Protein AF-A0A2M7L5K7-F1 (afdb_monomer_lite)

Radius of gyration: 20.53 Å; chains: 1; bounding box: 65×13×35 Å

Sequence (53 aa):
MSNSTKKAGSRTRVRKRILQPEMREQMIAESAYYRARGRGFMAGDELQDWLAA

Foldseek 3Di:
DDDDDDPDPPPPPVPPPPQPPVNVVVVLVVQLVVVCVVVVNDPPCSVVSSVVD

pLDDT: mean 76.61, std 15.19, range [42.38, 94.31]

Structure (mmCIF, N/CA/C/O backbone):
data_AF-A0A2M7L5K7-F1
#
_entry.id   AF-A0A2M7L5K7-F1
#
loop_
_atom_site.group_PDB
_atom_site.id
_atom_site.type_symbol
_atom_site.label_atom_id
_atom_site.label_alt_id
_atom_site.label_comp_id
_atom_site.label_asym_id
_atom_site.label_entity_id
_atom_site.label_seq_id
_atom_site.pdbx_PDB_ins_code
_atom_site.Cartn_x
_atom_site.Cartn_y
_atom_site.Cartn_z
_atom_site.occupancy
_atom_site.B_iso_or_equiv
_atom_site.auth_seq_id
_atom_site.auth_comp_id
_atom_site.auth_asym_id
_atom_site.auth_atom_id
_atom_site.pdbx_PDB_model_num
ATOM 1 N N . MET A 1 1 ? -54.149 3.270 22.759 1.00 42.38 1 MET A N 1
ATOM 2 C CA . MET A 1 1 ? -52.933 2.446 22.918 1.00 42.38 1 MET A CA 1
ATOM 3 C C . MET A 1 1 ? -52.262 2.222 21.568 1.00 42.38 1 MET A C 1
ATOM 5 O O . MET A 1 1 ? -52.972 2.146 20.575 1.00 42.38 1 MET A O 1
ATOM 9 N N . SER A 1 2 ? -50.932 2.059 21.608 1.00 45.06 2 SER A N 1
ATOM 10 C CA . SER A 1 2 ? -50.080 1.296 20.671 1.00 45.06 2 SER A CA 1
ATOM 11 C C . SER A 1 2 ? -49.158 2.090 19.733 1.00 45.06 2 SER A C 1
ATOM 13 O O . SER A 1 2 ? -49.504 2.469 18.619 1.00 45.06 2 SER A O 1
ATOM 15 N N . ASN A 1 3 ? -47.927 2.258 20.236 1.00 54.81 3 ASN A N 1
ATOM 16 C CA . ASN A 1 3 ? -46.685 2.608 19.546 1.00 54.81 3 ASN A CA 1
ATOM 17 C C . ASN A 1 3 ? -46.264 1.527 18.541 1.00 54.81 3 ASN A C 1
ATOM 19 O O . ASN A 1 3 ? -46.397 0.342 18.835 1.00 54.81 3 ASN A O 1
ATOM 23 N N . SER A 1 4 ? -45.583 1.920 17.459 1.00 52.62 4 SER A N 1
ATOM 24 C CA . SER A 1 4 ? -44.534 1.096 16.828 1.00 52.62 4 SER A CA 1
ATOM 25 C C . SER A 1 4 ? -43.544 1.953 16.028 1.00 52.62 4 SER A C 1
ATOM 27 O O . SER A 1 4 ? -43.675 2.196 14.835 1.00 52.62 4 SER A O 1
ATOM 29 N N . THR A 1 5 ? -42.573 2.475 16.780 1.00 54.12 5 THR A N 1
ATOM 30 C CA . THR A 1 5 ? -41.135 2.614 16.481 1.00 54.12 5 THR A CA 1
ATOM 31 C C . THR A 1 5 ? -40.676 2.598 15.013 1.00 54.12 5 THR A C 1
ATOM 33 O O . THR A 1 5 ? -40.502 1.543 14.402 1.00 54.12 5 THR A O 1
ATOM 36 N 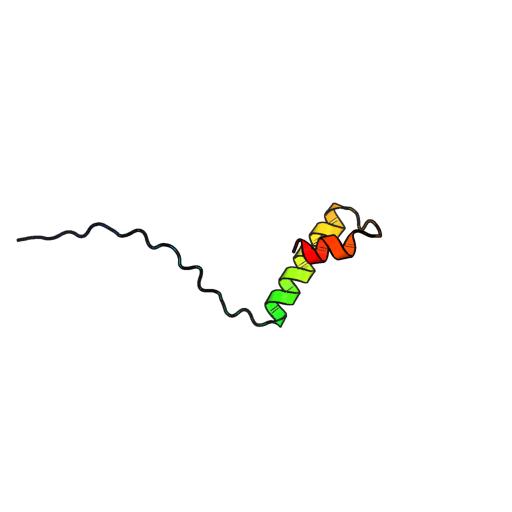N . LYS A 1 6 ? -40.310 3.781 14.500 1.00 53.81 6 LYS A N 1
ATOM 37 C CA . LYS A 1 6 ? -39.481 3.944 13.295 1.00 53.81 6 LYS A CA 1
ATOM 38 C C . LYS A 1 6 ? -38.108 3.290 13.527 1.00 53.81 6 LYS A C 1
ATOM 40 O O . LYS A 1 6 ? -37.371 3.703 14.421 1.00 53.81 6 LYS A O 1
ATOM 45 N N . LYS A 1 7 ? -37.767 2.270 12.732 1.00 56.59 7 LYS A N 1
ATOM 46 C CA . LYS A 1 7 ? -36.462 1.586 12.748 1.00 56.59 7 LYS A CA 1
ATOM 47 C C . LYS A 1 7 ? -35.379 2.575 12.300 1.00 56.59 7 LYS A C 1
ATOM 49 O O . LYS A 1 7 ? -35.237 2.855 11.113 1.00 56.59 7 LYS A O 1
ATOM 54 N N . ALA A 1 8 ? -34.639 3.134 13.253 1.00 57.25 8 ALA A N 1
ATOM 55 C CA . ALA A 1 8 ? -33.448 3.917 12.960 1.00 57.25 8 ALA A CA 1
ATOM 56 C C . ALA A 1 8 ? -32.398 2.985 12.341 1.00 57.25 8 ALA A C 1
ATOM 58 O O . ALA A 1 8 ? -31.982 2.011 12.969 1.00 57.25 8 ALA A O 1
ATOM 59 N N . GLY A 1 9 ? -32.004 3.264 11.096 1.00 55.47 9 GLY A N 1
ATOM 60 C CA . GLY A 1 9 ? -30.935 2.545 10.416 1.00 55.47 9 GLY A CA 1
ATOM 61 C C . GLY A 1 9 ? -29.680 2.578 11.277 1.00 55.47 9 GLY A C 1
ATOM 62 O O . GLY A 1 9 ? -29.133 3.649 11.553 1.00 55.47 9 GLY A O 1
ATOM 63 N N . SER A 1 10 ? -29.240 1.408 11.733 1.00 59.91 10 SER A N 1
ATOM 64 C CA . SER A 1 10 ? -27.966 1.258 12.411 1.00 59.91 10 SER A CA 1
ATOM 65 C C . SER A 1 10 ? -26.880 1.619 11.407 1.00 59.91 10 SER A C 1
ATOM 67 O O . SER A 1 10 ? -26.463 0.784 10.607 1.00 59.91 10 SER A O 1
ATOM 69 N N . ARG A 1 11 ? -26.426 2.879 11.423 1.00 63.16 11 ARG A N 1
ATOM 70 C CA . ARG A 1 11 ? -25.111 3.218 10.888 1.00 63.16 11 ARG A CA 1
ATOM 71 C C . ARG A 1 11 ? -24.157 2.288 11.605 1.00 63.16 11 ARG A C 1
ATOM 73 O O . ARG A 1 11 ? -23.947 2.438 12.809 1.00 63.16 11 ARG A O 1
ATOM 80 N N . THR A 1 12 ? -23.654 1.299 10.879 1.00 58.59 12 THR A N 1
ATOM 81 C CA . THR A 1 12 ? -22.558 0.448 11.305 1.00 58.59 12 THR A CA 1
ATOM 82 C C . THR A 1 12 ? -21.416 1.393 11.624 1.00 58.59 12 THR A C 1
ATOM 84 O O . THR A 1 12 ? -20.664 1.811 10.750 1.00 58.59 12 THR A O 1
ATOM 87 N N . ARG A 1 13 ? -21.339 1.819 12.888 1.00 62.56 13 ARG A N 1
ATOM 88 C CA . ARG A 1 13 ? -20.152 2.428 13.456 1.00 62.56 13 ARG A CA 1
ATOM 89 C C . ARG A 1 13 ? -19.137 1.317 13.301 1.00 62.56 13 ARG A C 1
ATOM 91 O O . ARG A 1 13 ? -19.182 0.363 14.076 1.00 62.56 13 ARG A O 1
ATOM 98 N N . VAL A 1 14 ? -18.347 1.382 12.225 1.00 62.34 14 VAL A N 1
ATOM 99 C CA . VAL A 1 14 ? -17.219 0.491 11.986 1.00 62.34 14 VAL A CA 1
ATOM 100 C C . VAL A 1 14 ? -16.430 0.605 13.268 1.00 62.34 14 VAL A C 1
ATOM 102 O O . VAL A 1 14 ? -15.810 1.634 13.540 1.00 62.34 14 VAL A O 1
ATOM 105 N N . ARG A 1 15 ? -16.607 -0.381 14.152 1.00 62.25 15 ARG A N 1
ATOM 106 C CA . ARG A 1 15 ? -15.837 -0.456 15.377 1.00 62.25 15 ARG A CA 1
ATOM 107 C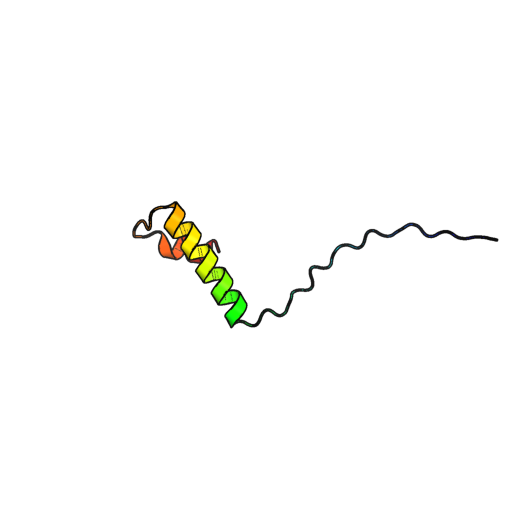 C . ARG A 1 15 ? -14.435 -0.514 14.829 1.00 62.25 15 ARG A C 1
ATOM 109 O O . ARG A 1 15 ? -14.115 -1.469 14.124 1.00 62.25 15 ARG A O 1
ATOM 116 N N . LYS A 1 16 ? -13.676 0.562 15.039 1.00 60.41 16 LYS A N 1
ATOM 117 C CA . LYS A 1 16 ? -12.249 0.622 14.773 1.00 60.41 16 LYS A CA 1
ATOM 118 C C . LYS A 1 16 ? -11.707 -0.509 15.631 1.00 60.41 16 LYS A C 1
ATOM 120 O O . LYS A 1 16 ? -11.514 -0.329 16.829 1.00 60.41 16 LYS A O 1
ATOM 125 N N . ARG A 1 17 ? -11.683 -1.727 15.072 1.00 63.84 17 ARG A N 1
ATOM 126 C CA . ARG A 1 17 ? -11.101 -2.886 15.728 1.00 63.84 17 ARG A CA 1
ATOM 127 C C . ARG A 1 17 ? -9.718 -2.365 16.039 1.00 63.84 17 ARG A C 1
ATOM 129 O O . ARG A 1 17 ? -9.047 -1.860 15.137 1.00 63.84 17 ARG A O 1
ATOM 136 N N . ILE A 1 18 ? -9.380 -2.341 17.320 1.00 63.16 18 ILE A N 1
ATOM 137 C CA . ILE A 1 18 ? -8.012 -2.113 1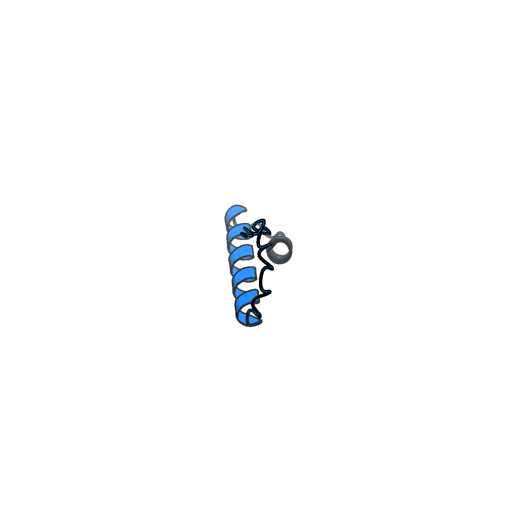7.749 1.00 63.16 18 ILE A CA 1
ATOM 138 C C . ILE A 1 18 ? -7.288 -3.345 17.211 1.00 63.16 18 ILE A C 1
ATOM 140 O O . ILE A 1 18 ? -7.219 -4.382 17.861 1.00 63.16 18 ILE A O 1
ATOM 144 N N . LEU A 1 19 ? -6.961 -3.299 15.921 1.00 62.19 19 LEU A N 1
ATOM 145 C CA . LEU A 1 19 ? -6.118 -4.271 15.275 1.00 62.19 19 LEU A CA 1
ATOM 146 C C . LEU A 1 19 ? -4.785 -4.061 15.968 1.00 62.19 19 LEU A C 1
ATOM 148 O O . LEU A 1 19 ? -4.297 -2.929 16.032 1.00 62.19 19 LEU A O 1
ATOM 152 N N . GLN A 1 20 ? -4.270 -5.140 16.550 1.00 77.25 20 GLN A N 1
ATOM 153 C CA . GLN A 1 20 ? -2.890 -5.184 17.009 1.00 77.25 20 GLN A CA 1
ATOM 154 C C . GLN A 1 20 ? -2.018 -4.571 15.901 1.00 77.25 20 GLN A C 1
ATOM 156 O O . GLN A 1 20 ? -2.286 -4.858 14.728 1.00 77.25 20 GLN A O 1
ATOM 161 N N . PRO A 1 21 ? -1.044 -3.712 16.233 1.00 79.50 21 PRO A N 1
ATOM 162 C CA . PRO A 1 21 ? -0.202 -3.053 15.234 1.00 79.50 21 PRO A CA 1
ATOM 163 C C . PRO A 1 21 ? 0.377 -4.061 14.228 1.00 79.50 21 PRO A C 1
ATOM 165 O O . PRO A 1 21 ? 0.204 -3.862 13.029 1.00 79.50 21 PRO A O 1
ATOM 168 N N . GLU A 1 22 ? 0.842 -5.221 14.705 1.00 84.50 22 GLU A N 1
ATOM 169 C CA . GLU A 1 22 ? 1.271 -6.357 13.876 1.00 84.50 22 GLU A CA 1
ATOM 170 C C . GLU A 1 22 ? 0.256 -6.777 12.805 1.00 84.50 22 GLU A C 1
ATOM 172 O O . GLU A 1 22 ? 0.601 -6.992 11.648 1.00 84.50 22 GLU A O 1
ATOM 177 N N . MET A 1 23 ? -1.022 -6.899 13.175 1.00 86.25 23 MET A N 1
ATOM 178 C CA . MET A 1 23 ? -2.066 -7.346 12.250 1.00 86.25 23 MET A CA 1
ATOM 179 C C . MET A 1 23 ? -2.296 -6.305 11.155 1.00 86.25 23 MET A C 1
ATOM 181 O O . MET A 1 23 ? -2.560 -6.645 10.005 1.00 86.25 23 MET A O 1
ATOM 185 N N . ARG A 1 24 ? -2.201 -5.019 11.507 1.00 86.81 24 ARG A N 1
ATOM 186 C CA . ARG A 1 24 ? -2.311 -3.940 10.528 1.00 86.81 24 ARG A CA 1
ATOM 187 C C . ARG A 1 24 ? -1.129 -3.965 9.561 1.00 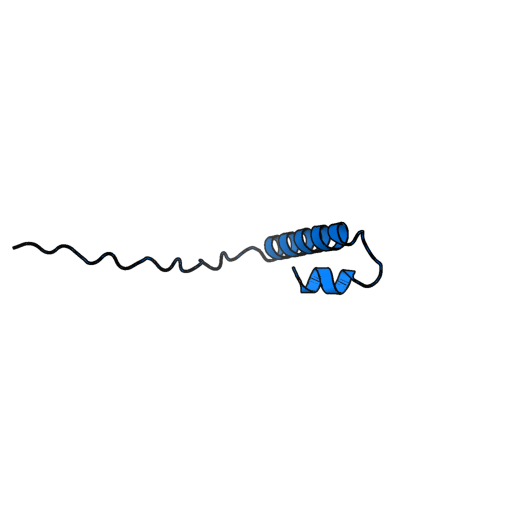86.81 24 ARG A C 1
ATOM 189 O O . ARG A 1 24 ? -1.347 -3.833 8.363 1.00 86.81 24 ARG A O 1
ATOM 196 N N . GLU A 1 25 ? 0.084 -4.145 10.068 1.00 88.94 25 GLU A N 1
ATOM 197 C CA . GLU A 1 25 ? 1.299 -4.226 9.252 1.00 88.94 25 GLU A CA 1
ATOM 198 C C . GLU A 1 25 ? 1.272 -5.431 8.308 1.00 88.94 25 GLU A C 1
ATOM 200 O O . GLU A 1 25 ? 1.566 -5.277 7.126 1.00 88.94 25 GLU A O 1
ATOM 205 N N . GLN A 1 26 ? 0.815 -6.596 8.780 1.00 90.94 26 GLN A N 1
ATOM 206 C CA . GLN A 1 26 ? 0.618 -7.784 7.942 1.00 90.94 26 GLN A CA 1
ATOM 207 C C . GLN A 1 26 ? -0.357 -7.522 6.789 1.00 90.94 26 GLN A C 1
ATOM 209 O O . GLN A 1 26 ? -0.064 -7.872 5.649 1.00 90.94 26 GLN A O 1
ATOM 214 N N . MET A 1 27 ? -1.487 -6.862 7.062 1.00 90.56 27 MET A N 1
ATOM 215 C CA . MET A 1 27 ? -2.466 -6.523 6.023 1.00 90.56 27 MET A CA 1
ATOM 216 C C . MET A 1 27 ? -1.908 -5.531 4.993 1.00 90.56 27 MET A C 1
ATOM 218 O O . MET A 1 27 ? -2.204 -5.652 3.802 1.00 90.56 27 MET A O 1
ATOM 222 N N . ILE A 1 28 ? -1.102 -4.561 5.438 1.00 91.38 28 ILE A N 1
ATOM 223 C CA . ILE A 1 28 ? -0.435 -3.596 4.552 1.00 91.38 28 ILE A CA 1
ATOM 224 C C . ILE A 1 28 ? 0.592 -4.324 3.676 1.00 91.38 28 ILE A C 1
ATOM 226 O O . ILE A 1 28 ? 0.574 -4.168 2.457 1.00 91.38 28 ILE A O 1
ATOM 230 N N . ALA A 1 29 ? 1.433 -5.170 4.274 1.00 92.38 29 ALA A N 1
ATOM 231 C CA . ALA A 1 29 ? 2.444 -5.946 3.562 1.00 92.38 29 ALA A CA 1
ATOM 232 C C . ALA A 1 29 ? 1.823 -6.884 2.517 1.00 92.38 29 ALA A C 1
ATOM 234 O O . ALA A 1 29 ? 2.279 -6.940 1.376 1.00 92.38 29 ALA A O 1
ATOM 235 N N . GLU A 1 30 ? 0.746 -7.583 2.879 1.00 94.31 30 GLU A N 1
ATOM 236 C CA . GLU A 1 30 ? 0.008 -8.455 1.966 1.00 94.31 30 GLU A CA 1
ATOM 237 C C . GLU A 1 30 ? -0.588 -7.663 0.791 1.00 94.31 30 GLU A C 1
ATOM 239 O O . GLU A 1 30 ? -0.458 -8.056 -0.371 1.00 94.31 30 GLU A O 1
ATOM 244 N N . SER A 1 31 ? -1.185 -6.503 1.071 1.00 93.50 31 SER A N 1
ATOM 245 C CA . SER A 1 31 ? -1.771 -5.640 0.041 1.00 93.50 31 SER A CA 1
ATOM 246 C C . SER A 1 31 ? -0.707 -5.077 -0.907 1.00 93.50 31 SER A C 1
ATOM 248 O O . SER A 1 31 ? -0.890 -5.117 -2.126 1.00 93.50 31 SER A O 1
ATOM 250 N N . ALA A 1 32 ? 0.427 -4.614 -0.375 1.00 91.44 32 ALA A N 1
ATOM 251 C CA . ALA A 1 32 ? 1.566 -4.149 -1.163 1.00 91.44 32 ALA A CA 1
ATOM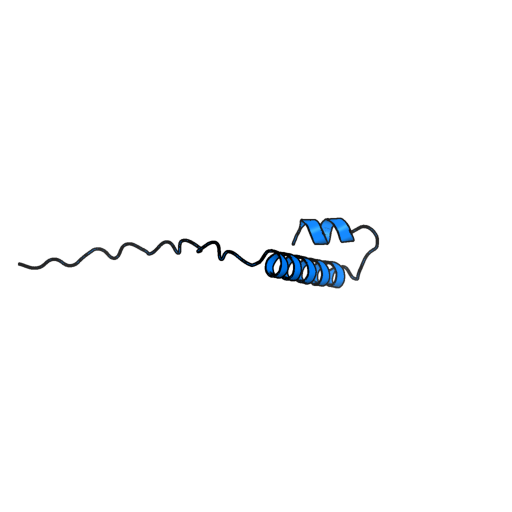 252 C C . ALA A 1 32 ? 2.135 -5.273 -2.044 1.00 91.44 32 ALA A C 1
ATOM 254 O O . ALA A 1 32 ? 2.378 -5.062 -3.231 1.00 91.44 32 ALA A O 1
ATOM 255 N N . TYR A 1 33 ? 2.256 -6.494 -1.510 1.00 92.38 33 TYR A N 1
ATOM 256 C CA . TYR A 1 33 ? 2.713 -7.660 -2.268 1.00 92.38 33 TYR A CA 1
ATOM 257 C C . TYR A 1 33 ? 1.813 -7.964 -3.468 1.00 92.38 33 TYR A C 1
ATOM 259 O O . TYR A 1 33 ? 2.307 -8.164 -4.579 1.00 92.38 33 TYR A O 1
ATOM 267 N N . TYR A 1 34 ? 0.489 -7.982 -3.285 1.00 94.00 34 TYR A N 1
ATOM 268 C CA . TYR A 1 34 ? -0.425 -8.242 -4.399 1.00 94.00 34 TYR A CA 1
ATOM 269 C C . TYR A 1 34 ? -0.412 -7.128 -5.445 1.00 94.00 34 TYR A C 1
ATOM 271 O O . TYR A 1 34 ? -0.525 -7.419 -6.639 1.00 94.00 34 TYR A O 1
ATOM 279 N N . ARG A 1 35 ? -0.233 -5.869 -5.027 1.00 89.94 35 ARG A N 1
ATOM 280 C CA . ARG A 1 35 ? -0.061 -4.744 -5.954 1.00 89.94 35 ARG A CA 1
ATOM 281 C C . ARG A 1 35 ? 1.230 -4.881 -6.763 1.00 89.94 35 ARG A C 1
ATOM 283 O O . ARG A 1 35 ? 1.161 -4.853 -7.991 1.00 89.94 35 ARG A O 1
ATOM 290 N N . ALA A 1 36 ? 2.355 -5.143 -6.100 1.00 90.56 36 ALA A N 1
ATOM 291 C CA . ALA A 1 36 ? 3.641 -5.372 -6.753 1.00 90.56 36 ALA A CA 1
ATOM 292 C C . ALA A 1 36 ? 3.564 -6.557 -7.724 1.00 90.56 36 ALA A C 1
ATOM 294 O O . ALA A 1 36 ? 3.971 -6.451 -8.880 1.00 90.56 36 ALA A O 1
ATOM 295 N N . ARG A 1 37 ? 2.933 -7.663 -7.305 1.00 92.75 37 ARG A N 1
ATOM 296 C CA . ARG A 1 37 ? 2.682 -8.833 -8.156 1.00 92.75 37 ARG A CA 1
ATOM 297 C C . ARG A 1 37 ? 1.849 -8.484 -9.390 1.00 92.75 37 ARG A C 1
ATOM 299 O O . ARG A 1 37 ? 2.170 -8.962 -10.474 1.00 92.75 37 ARG A O 1
ATOM 306 N N . GLY A 1 38 ? 0.805 -7.665 -9.251 1.00 89.94 38 GLY A N 1
ATOM 307 C CA . GLY A 1 38 ? -0.029 -7.215 -10.372 1.00 89.94 38 GLY A CA 1
ATOM 308 C C . GLY A 1 38 ? 0.736 -6.383 -11.405 1.00 89.94 38 GLY A C 1
ATOM 309 O O . GLY A 1 38 ? 0.421 -6.446 -12.590 1.00 89.94 38 GLY A O 1
ATOM 310 N N . ARG A 1 39 ? 1.774 -5.658 -10.972 1.00 86.62 39 ARG A N 1
ATOM 311 C CA . ARG A 1 39 ? 2.695 -4.921 -11.852 1.00 86.62 39 ARG A CA 1
ATOM 312 C C . ARG A 1 39 ? 3.868 -5.767 -12.358 1.00 86.62 39 ARG A C 1
ATOM 314 O O . ARG A 1 39 ? 4.648 -5.285 -13.166 1.00 86.62 39 ARG A O 1
ATOM 321 N N . GLY A 1 40 ? 4.018 -7.006 -11.890 1.00 89.50 40 GLY A N 1
ATOM 322 C CA . GLY A 1 40 ? 5.162 -7.856 -12.227 1.00 89.50 40 GLY A CA 1
ATOM 323 C C . GLY A 1 40 ? 6.457 -7.478 -11.501 1.00 89.50 40 GLY A C 1
ATOM 324 O O . GLY A 1 40 ? 7.532 -7.709 -12.042 1.00 89.50 40 GLY A O 1
ATOM 325 N N . PHE A 1 41 ? 6.360 -6.911 -10.293 1.00 84.12 41 PHE A N 1
ATOM 326 C CA . PHE A 1 41 ? 7.496 -6.498 -9.458 1.00 84.12 41 PHE A CA 1
ATOM 327 C C . PHE A 1 41 ? 8.446 -5.519 -10.169 1.00 84.12 41 PHE A C 1
ATOM 329 O O . PHE A 1 41 ? 9.666 -5.667 -10.115 1.00 84.12 41 PHE A O 1
ATOM 336 N N . MET A 1 42 ? 7.890 -4.521 -10.866 1.00 85.88 42 MET A N 1
ATOM 337 C CA . MET A 1 42 ? 8.701 -3.485 -11.508 1.00 85.88 42 MET A CA 1
ATOM 338 C C . MET A 1 42 ? 9.532 -2.718 -10.473 1.00 85.88 42 MET A C 1
ATOM 340 O O . MET A 1 42 ? 9.008 -2.206 -9.483 1.00 85.88 42 MET A O 1
ATOM 344 N N . ALA A 1 43 ? 10.836 -2.614 -10.733 1.00 79.25 43 ALA A N 1
ATOM 345 C CA . ALA A 1 43 ? 11.753 -1.882 -9.872 1.00 79.25 43 ALA A CA 1
ATOM 346 C C . ALA A 1 43 ? 11.362 -0.394 -9.807 1.00 79.25 43 ALA A C 1
ATOM 348 O O . ALA A 1 43 ? 11.156 0.244 -10.840 1.00 79.25 43 ALA A O 1
ATOM 349 N N . GLY A 1 44 ? 11.281 0.153 -8.592 1.00 81.69 44 GLY A N 1
ATOM 350 C CA . GLY A 1 44 ? 10.957 1.564 -8.337 1.00 81.69 44 GLY A CA 1
ATOM 351 C C . GLY A 1 44 ? 9.527 1.838 -7.861 1.00 81.69 44 GLY A C 1
ATOM 352 O O . GLY A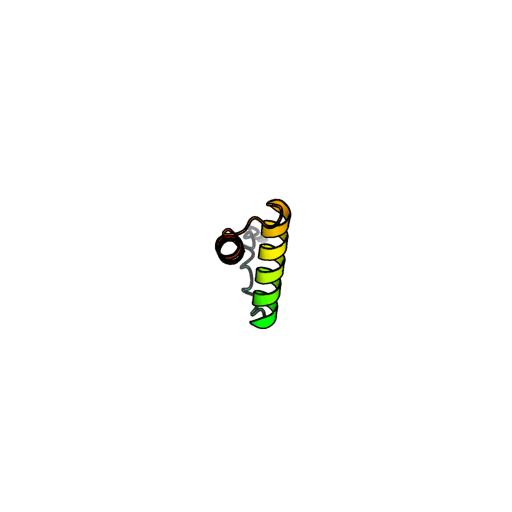 1 44 ? 9.281 2.913 -7.320 1.00 81.69 44 GLY A O 1
ATOM 353 N N . ASP A 1 45 ? 8.610 0.873 -7.976 1.00 83.75 45 ASP A N 1
ATOM 354 C CA . ASP A 1 45 ? 7.207 1.041 -7.558 1.00 83.75 45 ASP A CA 1
ATOM 355 C C . ASP A 1 45 ? 6.897 0.498 -6.155 1.00 83.75 45 ASP A C 1
ATOM 357 O O . ASP A 1 45 ? 5.818 0.750 -5.621 1.00 83.75 45 ASP A O 1
ATOM 361 N N . GLU A 1 46 ? 7.855 -0.181 -5.520 1.00 84.44 46 GLU A N 1
ATOM 362 C CA . GLU A 1 46 ? 7.681 -0.813 -4.206 1.00 84.44 46 GLU A CA 1
ATOM 363 C C . GLU A 1 46 ? 7.143 0.178 -3.166 1.00 84.44 46 GLU A C 1
ATOM 365 O O . GLU A 1 46 ? 6.142 -0.091 -2.506 1.00 84.44 46 GLU A O 1
ATOM 370 N N . LEU A 1 47 ? 7.745 1.370 -3.066 1.00 87.12 47 LEU A N 1
ATOM 371 C CA . LEU A 1 47 ? 7.305 2.409 -2.130 1.00 87.12 47 LEU A CA 1
ATOM 372 C C . LEU A 1 47 ? 5.858 2.850 -2.394 1.00 87.12 47 LEU A C 1
ATOM 374 O O . LEU A 1 47 ? 5.107 3.094 -1.453 1.00 87.12 47 LEU A O 1
ATOM 378 N N . GLN A 1 48 ? 5.455 2.938 -3.662 1.00 86.12 48 GLN A N 1
ATOM 379 C CA . GLN A 1 48 ? 4.083 3.293 -4.022 1.00 86.12 48 GLN A CA 1
ATOM 380 C C . GLN A 1 48 ? 3.100 2.181 -3.659 1.00 86.12 48 GLN A C 1
ATOM 382 O O . GLN A 1 48 ? 1.978 2.468 -3.246 1.00 86.12 48 GLN A O 1
ATOM 387 N N . ASP A 1 49 ? 3.514 0.920 -3.769 1.00 84.75 49 ASP A N 1
ATOM 388 C CA . ASP A 1 49 ? 2.697 -0.220 -3.360 1.00 84.75 49 ASP A CA 1
ATOM 389 C C . ASP A 1 49 ? 2.490 -0.262 -1.842 1.00 84.75 49 ASP A C 1
ATOM 391 O O . ASP A 1 49 ? 1.369 -0.515 -1.397 1.00 84.75 49 ASP A O 1
ATOM 395 N N . TRP A 1 50 ? 3.519 0.076 -1.058 1.00 84.31 50 TRP A N 1
ATOM 396 C CA . TRP A 1 50 ? 3.413 0.241 0.396 1.00 84.31 50 TRP A CA 1
ATOM 397 C C . TRP A 1 50 ? 2.533 1.430 0.802 1.00 84.31 50 TRP A C 1
ATOM 399 O O . TRP A 1 50 ? 1.769 1.320 1.755 1.00 84.31 50 TRP A O 1
ATOM 409 N N . LEU A 1 51 ? 2.611 2.560 0.087 1.00 87.19 51 LEU A N 1
ATOM 410 C CA . LEU A 1 51 ? 1.792 3.748 0.369 1.00 87.19 51 LEU A CA 1
ATOM 411 C C . LEU A 1 51 ? 0.316 3.580 -0.027 1.00 87.19 51 LEU A C 1
ATOM 413 O O . LEU A 1 51 ? -0.550 4.239 0.548 1.00 87.19 51 LEU A O 1
ATOM 417 N N . ALA A 1 52 ? 0.022 2.739 -1.019 1.00 85.00 52 ALA A N 1
ATOM 418 C CA . ALA A 1 52 ? -1.333 2.508 -1.523 1.00 85.00 52 ALA A CA 1
ATOM 419 C C . ALA A 1 52 ? -2.087 1.364 -0.812 1.00 85.00 52 ALA A C 1
ATOM 421 O O . ALA A 1 52 ? -3.243 1.086 -1.165 1.00 85.00 52 ALA A O 1
ATOM 422 N N . ALA A 1 53 ? -1.431 0.666 0.114 1.00 82.50 53 ALA A N 1
ATOM 423 C CA . ALA A 1 53 ? -1.974 -0.415 0.936 1.00 82.50 53 ALA A CA 1
ATOM 424 C C . ALA A 1 53 ? -2.668 0.119 2.204 1.00 82.50 53 ALA A C 1
ATOM 426 O O . ALA A 1 53 ? -3.776 -0.380 2.508 1.00 82.50 53 ALA A O 1
#

Secondary structure (DSSP, 8-state):
--------------------HHHHHHHHHHHHHHHHHHTT--TT-HHHHHHT-